Protein AF-A0A800D6V1-F1 (afdb_monomer_lite)

Secondary structure (DSSP, 8-state):
--HHHHHHHHHHTT--HHHHHHHHHHHHGGGSPPP------

Foldseek 3Di:
DDLVVQLVVCVVVVDAPQVSVVVCCVPPCVPDHDDPDDDRD

Radius of gyration: 10.22 Å; chains: 1; bounding box: 16×25×21 Å

Structure (mmCIF, N/CA/C/O backbone):
data_AF-A0A800D6V1-F1
#
_entry.id   AF-A0A800D6V1-F1
#
loop_
_atom_site.group_PDB
_atom_site.id
_atom_site.type_symbol
_atom_site.label_atom_id
_atom_site.label_alt_id
_atom_site.label_comp_id
_atom_site.label_asym_id
_atom_site.label_entity_id
_atom_site.label_seq_id
_atom_site.pdbx_PDB_ins_code
_atom_site.Cartn_x
_atom_site.Cartn_y
_atom_site.Cartn_z
_atom_site.occupancy
_atom_site.B_iso_or_equiv
_atom_site.auth_seq_id
_atom_site.auth_comp_id
_atom_site.auth_asym_id
_atom_site.auth_atom_id
_atom_site.pdbx_PDB_model_num
ATOM 1 N N . MET A 1 1 ? 7.708 4.273 -10.761 1.00 76.44 1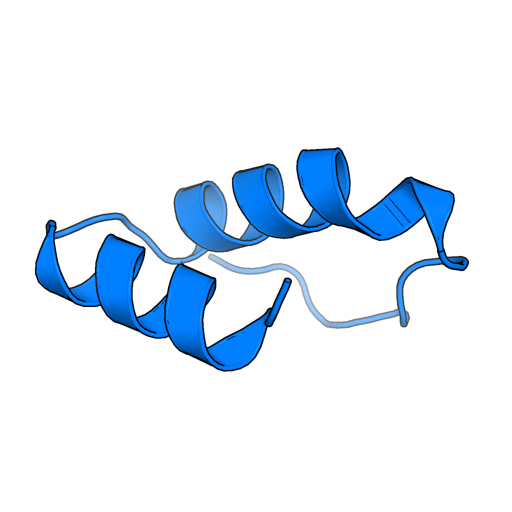 MET A N 1
ATOM 2 C CA . MET A 1 1 ? 6.660 3.350 -10.286 1.00 76.44 1 MET A CA 1
ATOM 3 C C . MET A 1 1 ? 7.184 2.738 -9.002 1.00 76.44 1 MET A C 1
ATOM 5 O O . MET A 1 1 ? 8.275 2.191 -9.047 1.00 76.44 1 MET A O 1
ATOM 9 N N . ASP A 1 2 ? 6.504 2.933 -7.875 1.00 92.81 2 ASP A N 1
ATOM 10 C CA . ASP A 1 2 ? 7.036 2.596 -6.546 1.00 92.81 2 ASP A CA 1
ATOM 11 C C . ASP A 1 2 ? 5.887 2.097 -5.666 1.00 92.81 2 ASP A C 1
ATOM 13 O O . ASP A 1 2 ? 4.984 2.860 -5.325 1.00 92.81 2 ASP A O 1
ATOM 17 N N . ILE A 1 3 ? 5.912 0.799 -5.358 1.00 94.00 3 ILE A N 1
ATOM 18 C CA . ILE A 1 3 ? 4.860 0.101 -4.610 1.00 94.00 3 ILE A CA 1
ATOM 19 C C . ILE A 1 3 ? 4.645 0.697 -3.214 1.00 94.00 3 ILE A C 1
ATOM 21 O O . ILE A 1 3 ? 3.504 0.815 -2.770 1.00 94.00 3 ILE A O 1
ATOM 25 N N . ALA A 1 4 ? 5.713 1.143 -2.547 1.00 95.12 4 ALA A N 1
ATOM 26 C CA . ALA A 1 4 ? 5.629 1.704 -1.205 1.00 95.12 4 ALA A CA 1
ATOM 27 C C . ALA A 1 4 ? 4.991 3.095 -1.242 1.00 95.12 4 ALA A C 1
ATOM 29 O O . ALA A 1 4 ? 4.087 3.393 -0.460 1.00 95.12 4 ALA A O 1
ATOM 30 N N . ARG A 1 5 ? 5.405 3.938 -2.196 1.00 97.56 5 ARG A N 1
ATOM 31 C CA . ARG A 1 5 ? 4.816 5.273 -2.367 1.00 97.56 5 ARG A CA 1
ATOM 32 C C . ARG A 1 5 ? 3.326 5.197 -2.703 1.00 97.56 5 ARG A C 1
ATOM 34 O O . ARG A 1 5 ? 2.543 5.972 -2.156 1.00 97.56 5 ARG A O 1
ATOM 41 N N . ASP A 1 6 ? 2.933 4.273 -3.576 1.00 97.19 6 ASP A N 1
ATOM 42 C CA . ASP A 1 6 ? 1.531 4.100 -3.950 1.00 97.19 6 ASP A CA 1
ATOM 43 C C . ASP A 1 6 ? 0.676 3.544 -2.801 1.00 97.19 6 ASP A C 1
ATOM 45 O O . ASP A 1 6 ? -0.435 4.036 -2.587 1.00 97.19 6 ASP A O 1
ATOM 49 N N . ALA A 1 7 ? 1.200 2.602 -2.011 1.00 96.50 7 ALA A N 1
ATOM 50 C CA . ALA A 1 7 ? 0.520 2.096 -0.819 1.00 96.50 7 ALA A CA 1
ATOM 51 C C . ALA A 1 7 ? 0.296 3.203 0.226 1.00 96.50 7 ALA A C 1
ATOM 53 O O . ALA A 1 7 ? -0.827 3.396 0.692 1.00 96.50 7 ALA A O 1
ATOM 54 N N . MET A 1 8 ? 1.329 3.998 0.529 1.00 97.88 8 MET A N 1
ATOM 55 C CA . MET A 1 8 ? 1.226 5.114 1.480 1.00 97.88 8 MET A CA 1
ATOM 56 C C . MET A 1 8 ? 0.245 6.192 1.010 1.00 97.88 8 MET A C 1
ATOM 58 O O . MET A 1 8 ? -0.501 6.750 1.814 1.00 97.88 8 MET A O 1
ATOM 62 N N . ARG A 1 9 ? 0.196 6.464 -0.300 1.00 98.12 9 ARG A N 1
ATOM 63 C CA . ARG A 1 9 ? -0.787 7.384 -0.883 1.00 98.12 9 ARG A CA 1
ATOM 64 C C . ARG A 1 9 ? -2.218 6.887 -0.669 1.00 98.12 9 ARG A C 1
ATOM 66 O O . ARG A 1 9 ? -3.075 7.685 -0.308 1.00 98.12 9 ARG A O 1
ATOM 73 N N . LEU A 1 10 ? -2.490 5.603 -0.911 1.00 98.06 10 LEU A N 1
ATOM 74 C CA . LEU A 1 10 ? -3.824 5.017 -0.726 1.00 98.06 10 LEU A CA 1
ATOM 75 C C . LEU A 1 10 ? -4.230 4.984 0.751 1.00 98.06 10 LEU A C 1
ATOM 77 O O . LEU A 1 10 ? -5.371 5.314 1.073 1.00 98.06 10 LEU A O 1
ATOM 81 N N . LEU A 1 11 ? -3.288 4.683 1.646 1.00 97.62 11 LEU A N 1
ATOM 82 C CA . LEU A 1 11 ? -3.506 4.779 3.088 1.00 97.62 11 LEU A CA 1
ATOM 83 C C . LEU A 1 11 ? -3.891 6.210 3.499 1.00 97.62 11 LEU A C 1
ATOM 85 O O . LEU A 1 11 ? -4.876 6.404 4.205 1.00 97.62 11 LEU A O 1
ATOM 89 N N . GLY A 1 12 ? -3.187 7.224 2.983 1.00 98.00 12 GLY A N 1
ATOM 90 C CA . GLY A 1 12 ? -3.524 8.636 3.204 1.00 98.00 12 GLY A CA 1
ATOM 91 C C . GLY A 1 12 ? -4.885 9.066 2.636 1.00 9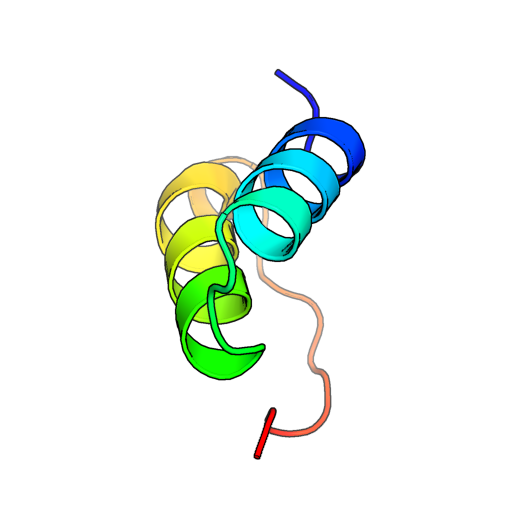8.00 12 GLY A C 1
ATOM 92 O O . GLY A 1 12 ? -5.419 10.093 3.043 1.00 98.00 12 GLY A O 1
ATOM 93 N N . GLN A 1 13 ? -5.468 8.282 1.724 1.00 98.06 13 GLN A N 1
ATOM 94 C CA . GLN A 1 13 ? -6.825 8.472 1.193 1.00 98.06 13 GLN A CA 1
ATOM 95 C C . GLN A 1 13 ? -7.897 7.734 2.014 1.00 98.06 13 GLN A C 1
ATOM 97 O O . GLN A 1 13 ? -9.069 7.761 1.641 1.00 98.06 13 GLN A O 1
ATOM 102 N N . GLY A 1 14 ? -7.515 7.063 3.107 1.00 98.00 14 GLY A N 1
ATOM 103 C CA . GLY A 1 14 ? -8.428 6.303 3.961 1.00 98.00 14 GLY A CA 1
ATOM 104 C C . GLY A 1 14 ? -8.833 4.943 3.389 1.00 98.00 14 GLY A C 1
ATOM 105 O O . GLY A 1 14 ? -9.852 4.396 3.802 1.00 98.00 14 GLY A O 1
ATOM 106 N N . LYS A 1 15 ? -8.074 4.398 2.428 1.00 98.06 15 LYS A N 1
ATOM 107 C CA . LYS A 1 15 ? -8.324 3.052 1.899 1.00 98.06 15 LYS A CA 1
ATOM 108 C C . LYS A 1 15 ? -8.011 1.981 2.937 1.00 98.06 15 LYS A C 1
ATOM 110 O O . LYS A 1 15 ? -7.023 2.079 3.663 1.00 98.06 15 LYS A O 1
ATOM 115 N N . SER A 1 16 ? -8.843 0.946 2.960 1.00 97.38 16 SER A N 1
ATOM 116 C CA . SER A 1 16 ? -8.631 -0.237 3.794 1.00 97.38 16 SER A CA 1
ATOM 117 C C . SER A 1 16 ? -7.454 -1.077 3.281 1.00 97.38 16 SER A C 1
ATOM 119 O O . SER A 1 16 ? -7.084 -1.005 2.104 1.00 97.38 16 SER A O 1
ATOM 121 N N . LEU A 1 17 ? -6.860 -1.899 4.150 1.00 95.19 17 LEU A N 1
ATOM 122 C CA . LEU A 1 17 ? -5.750 -2.774 3.762 1.00 95.19 17 LEU A CA 1
ATOM 123 C C . LEU A 1 17 ? -6.129 -3.758 2.629 1.00 95.19 17 LEU A C 1
ATOM 125 O O . LEU A 1 17 ? -5.321 -3.893 1.703 1.00 95.19 17 LEU A O 1
ATOM 129 N N . PRO A 1 18 ? -7.337 -4.367 2.594 1.00 95.88 18 PRO A N 1
ATOM 130 C CA . PRO A 1 18 ? -7.756 -5.208 1.470 1.00 95.88 18 PRO A CA 1
ATOM 131 C C . PRO A 1 18 ? -7.823 -4.453 0.135 1.00 95.88 18 PRO A C 1
ATOM 133 O O . PRO A 1 18 ? -7.412 -4.974 -0.902 1.00 95.88 18 PRO A O 1
ATOM 136 N N . GLU A 1 19 ? -8.284 -3.197 0.137 1.00 96.88 19 GLU A N 1
ATOM 137 C CA . GLU A 1 19 ? -8.306 -2.366 -1.075 1.00 96.88 19 GLU A CA 1
ATOM 138 C C . GLU A 1 19 ? -6.892 -2.038 -1.567 1.00 96.88 19 GLU A C 1
ATOM 140 O O . GLU A 1 19 ? -6.631 -2.062 -2.773 1.00 96.88 19 GLU A O 1
ATOM 145 N N . ILE A 1 20 ? -5.971 -1.747 -0.643 1.00 96.44 20 ILE A N 1
ATOM 146 C CA . ILE A 1 20 ? -4.566 -1.488 -0.972 1.00 96.44 20 ILE A CA 1
ATOM 147 C C . ILE A 1 20 ? -3.930 -2.751 -1.562 1.00 96.44 20 ILE A C 1
ATOM 149 O O . ILE A 1 20 ? -3.275 -2.667 -2.603 1.00 96.44 20 ILE A O 1
ATOM 153 N N . ARG A 1 21 ? -4.176 -3.922 -0.962 1.00 94.44 21 ARG A N 1
ATOM 154 C CA . ARG A 1 21 ? -3.695 -5.212 -1.473 1.00 94.44 21 ARG A CA 1
ATOM 155 C C . ARG A 1 21 ? -4.213 -5.486 -2.884 1.00 94.44 21 ARG A C 1
ATOM 157 O O . ARG A 1 21 ? -3.419 -5.747 -3.783 1.00 94.44 21 ARG A O 1
ATOM 164 N N . ALA A 1 22 ? -5.514 -5.315 -3.112 1.00 94.56 22 ALA A N 1
ATOM 165 C CA . ALA A 1 22 ? -6.122 -5.517 -4.424 1.00 94.56 22 ALA A CA 1
ATOM 166 C C . ALA A 1 22 ? -5.574 -4.556 -5.497 1.00 94.56 22 ALA A C 1
ATOM 168 O O . ALA A 1 22 ? -5.455 -4.927 -6.670 1.00 94.56 22 ALA A O 1
ATOM 169 N N . PHE A 1 23 ? -5.242 -3.316 -5.122 1.00 95.44 23 PHE A N 1
ATOM 170 C CA . PHE A 1 23 ? -4.559 -2.381 -6.017 1.00 95.44 23 PHE A CA 1
ATOM 171 C C . PHE A 1 23 ? -3.146 -2.863 -6.355 1.00 95.44 23 PHE A C 1
ATOM 173 O O . PHE A 1 23 ? -2.774 -2.877 -7.530 1.00 95.44 23 PHE A O 1
ATOM 180 N N . VAL A 1 24 ? -2.375 -3.260 -5.339 1.00 93.69 24 VAL A N 1
ATOM 181 C CA . VAL A 1 24 ? -1.001 -3.739 -5.503 1.00 93.69 24 VAL A CA 1
ATOM 182 C C . VAL A 1 24 ? -0.960 -4.961 -6.413 1.00 93.69 24 VAL A C 1
ATOM 184 O O . VAL A 1 24 ? -0.230 -4.945 -7.401 1.00 93.69 24 VAL A O 1
ATOM 187 N N 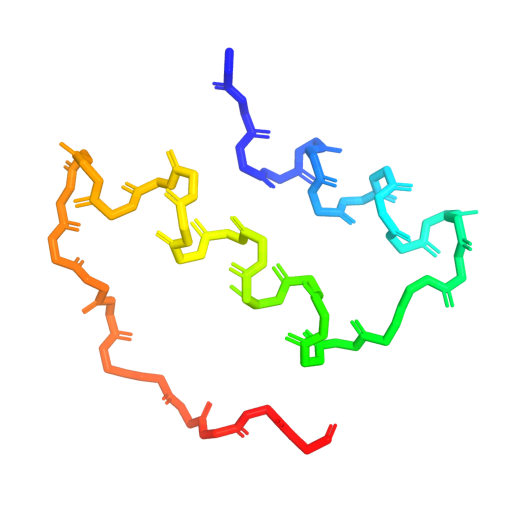. ASP A 1 25 ? -1.786 -5.971 -6.148 1.00 92.50 25 ASP A N 1
ATOM 188 C CA . ASP A 1 25 ? -1.818 -7.197 -6.946 1.00 92.50 25 ASP A CA 1
ATOM 189 C C . ASP A 1 25 ? -2.136 -6.868 -8.414 1.00 92.50 25 ASP A C 1
ATOM 191 O O . ASP A 1 25 ? -1.380 -7.197 -9.328 1.00 92.50 25 ASP A O 1
ATOM 195 N N . ARG A 1 26 ? -3.183 -6.073 -8.663 1.00 93.75 26 ARG A N 1
ATOM 196 C CA . ARG A 1 26 ? -3.566 -5.669 -10.026 1.00 93.75 26 ARG A CA 1
ATOM 197 C C . ARG A 1 26 ? -2.456 -4.923 -10.768 1.00 93.75 26 ARG A C 1
ATOM 199 O O . ARG A 1 26 ? -2.279 -5.115 -11.969 1.00 93.75 26 ARG A O 1
ATOM 206 N N . GLN A 1 27 ? -1.757 -4.028 -10.078 1.00 94.75 27 GLN A N 1
ATOM 207 C CA . GLN A 1 27 ? -0.820 -3.098 -10.699 1.00 94.75 27 GLN A CA 1
ATOM 208 C C . GLN A 1 27 ? 0.596 -3.685 -10.836 1.00 94.75 27 GLN A C 1
ATOM 210 O O . GLN A 1 27 ? 1.325 -3.329 -11.770 1.00 94.75 27 GLN A O 1
ATOM 215 N N . TYR A 1 28 ? 0.989 -4.585 -9.928 1.00 93.44 28 TYR A N 1
ATOM 216 C CA . TYR A 1 28 ? 2.365 -5.070 -9.807 1.00 93.44 28 TYR A CA 1
ATOM 217 C C . TYR A 1 28 ? 2.560 -6.557 -10.120 1.00 93.44 28 TYR A C 1
ATOM 219 O O . TYR A 1 28 ? 3.699 -6.927 -10.400 1.00 93.44 28 TYR A O 1
ATOM 227 N N . SER A 1 29 ? 1.516 -7.396 -10.208 1.00 91.50 29 SER A N 1
ATOM 228 C CA . SER A 1 29 ? 1.686 -8.819 -10.584 1.00 91.50 29 SER A CA 1
ATOM 229 C C . SER A 1 29 ? 2.320 -9.029 -11.964 1.00 91.50 29 SER A C 1
ATOM 231 O O . SER A 1 29 ? 2.880 -10.083 -12.246 1.00 91.50 29 SER A O 1
ATOM 233 N N . ARG A 1 30 ? 2.306 -8.012 -12.834 1.00 92.44 30 ARG A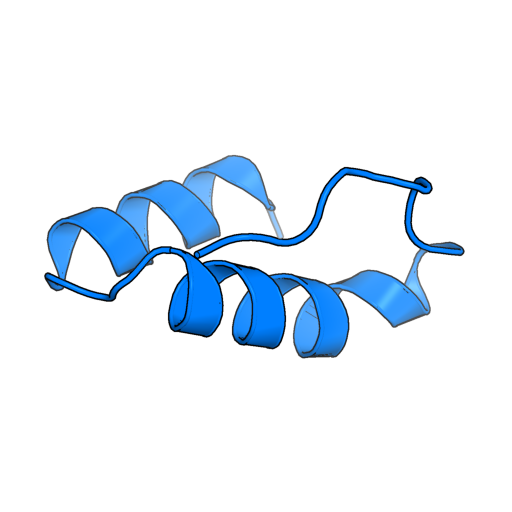 N 1
ATOM 234 C CA . ARG A 1 30 ? 3.029 -8.045 -14.117 1.00 92.44 30 ARG A CA 1
ATOM 235 C C . ARG A 1 30 ? 4.556 -8.085 -13.978 1.00 92.44 30 ARG A C 1
ATOM 237 O O . ARG A 1 30 ? 5.234 -8.367 -14.958 1.00 92.44 30 ARG A O 1
ATOM 244 N N . PHE A 1 31 ? 5.095 -7.756 -12.804 1.00 91.31 31 PHE A N 1
ATOM 245 C CA . PHE A 1 31 ? 6.538 -7.724 -12.547 1.00 91.31 31 PHE A CA 1
ATOM 246 C C . PHE A 1 31 ? 7.056 -8.979 -11.840 1.00 91.31 31 PHE A C 1
ATOM 248 O O . PHE A 1 31 ? 8.267 -9.136 -11.708 1.00 91.31 31 PHE A O 1
ATOM 255 N N . GLY A 1 32 ? 6.168 -9.867 -11.391 1.00 88.06 32 GLY A N 1
ATOM 256 C CA . GLY A 1 32 ? 6.535 -11.089 -10.687 1.00 88.06 32 GLY A CA 1
ATOM 257 C C . GLY A 1 32 ? 5.342 -11.732 -9.990 1.00 88.06 32 GLY A C 1
ATOM 258 O O . GLY A 1 32 ? 4.298 -11.104 -9.799 1.00 88.06 32 GLY A O 1
ATOM 259 N N . GLN A 1 33 ? 5.506 -12.997 -9.606 1.00 86.44 33 GLN A N 1
ATOM 260 C CA . GLN A 1 33 ? 4.515 -13.680 -8.781 1.00 86.44 33 GLN A CA 1
ATOM 261 C C . GLN A 1 33 ? 4.423 -13.016 -7.397 1.00 86.44 33 GLN A C 1
ATOM 263 O O . GLN A 1 33 ? 5.446 -12.580 -6.864 1.00 86.44 33 GLN A O 1
ATOM 268 N N . PRO A 1 34 ? 3.217 -12.927 -6.814 1.00 81.81 34 PRO A N 1
ATOM 269 C CA . PRO A 1 34 ? 3.056 -12.424 -5.461 1.00 81.81 34 PRO A CA 1
ATOM 270 C C . PRO A 1 34 ? 3.712 -13.371 -4.453 1.00 81.81 34 PRO A C 1
ATOM 272 O O . PRO A 1 34 ? 3.677 -14.592 -4.610 1.00 81.81 34 PRO A O 1
ATOM 275 N N . THR A 1 35 ? 4.287 -12.795 -3.400 1.00 81.88 35 THR A N 1
ATOM 276 C CA . THR A 1 35 ? 4.756 -13.560 -2.244 1.00 81.88 35 THR A CA 1
ATOM 277 C C . THR A 1 35 ? 3.553 -14.112 -1.489 1.00 81.88 35 THR A C 1
ATOM 279 O O . THR A 1 35 ? 2.609 -13.366 -1.197 1.00 81.88 35 THR A O 1
ATOM 282 N N . ASP A 1 36 ? 3.602 -15.401 -1.153 1.00 84.56 36 ASP A N 1
ATOM 283 C CA . ASP A 1 36 ? 2.601 -16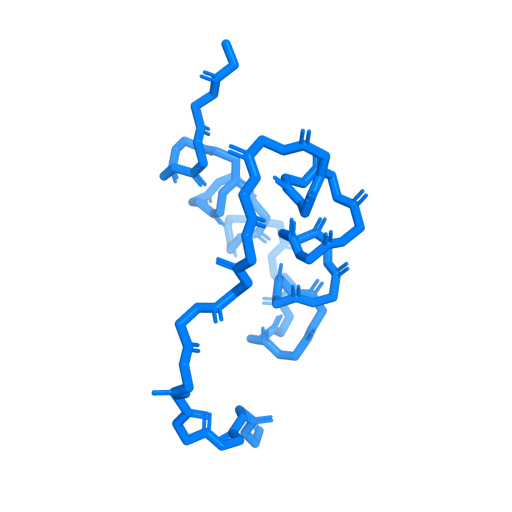.026 -0.295 1.00 84.56 36 ASP A CA 1
ATOM 284 C C . ASP A 1 36 ? 2.654 -15.368 1.087 1.00 84.56 36 ASP A C 1
ATOM 286 O O . ASP A 1 36 ? 3.648 -15.437 1.810 1.00 84.56 36 ASP A O 1
ATOM 290 N N . THR A 1 37 ? 1.618 -14.597 1.373 1.00 83.69 37 THR A N 1
ATOM 291 C CA . THR A 1 37 ? 1.486 -13.720 2.533 1.00 83.69 37 THR A CA 1
ATOM 292 C C . THR A 1 37 ? 0.114 -13.977 3.114 1.00 83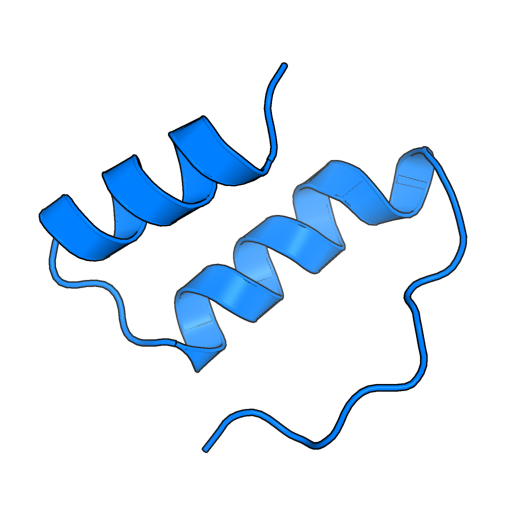.69 37 THR A C 1
ATOM 294 O O . THR A 1 37 ? -0.821 -14.274 2.368 1.00 83.69 37 THR A O 1
ATOM 297 N N . GLU A 1 38 ? -0.011 -13.857 4.433 1.00 88.62 38 GLU A N 1
ATOM 298 C CA . GLU A 1 38 ? -1.292 -14.072 5.099 1.00 88.62 38 GLU A CA 1
ATOM 299 C C . GLU A 1 38 ? -2.393 -13.175 4.502 1.00 88.62 38 GLU A C 1
ATOM 301 O O . GLU A 1 38 ? -2.108 -12.062 4.030 1.00 88.62 38 GLU A O 1
ATOM 306 N N . PRO A 1 39 ? -3.652 -13.652 4.494 1.00 84.62 39 PRO A N 1
ATOM 307 C CA . PRO A 1 39 ? -4.786 -12.844 4.083 1.00 84.62 39 PRO A CA 1
ATOM 308 C C . PRO A 1 39 ? -4.839 -11.535 4.869 1.00 84.62 39 PRO A C 1
ATOM 310 O O . PRO A 1 39 ? -4.583 -11.495 6.069 1.00 84.62 39 PRO A O 1
ATOM 313 N N . VAL A 1 40 ? -5.191 -10.461 4.172 1.00 85.25 40 VAL A N 1
ATOM 314 C CA . VAL A 1 40 ? -5.402 -9.153 4.787 1.00 85.25 40 VAL A CA 1
ATOM 315 C C . VAL A 1 40 ? -6.883 -9.046 5.149 1.00 85.25 40 VAL A C 1
ATOM 317 O O . VAL A 1 40 ? -7.715 -9.047 4.240 1.00 85.25 40 VAL A O 1
ATOM 320 N N . GLU A 1 41 ? -7.187 -8.991 6.449 1.00 78.62 41 GLU A N 1
ATOM 321 C CA . GLU A 1 41 ? -8.543 -8.797 7.000 1.00 78.62 41 GLU A CA 1
ATOM 322 C C . GLU A 1 41 ? -8.975 -7.320 7.021 1.00 78.62 41 GLU A C 1
ATOM 324 O O . GLU A 1 41 ? -8.116 -6.429 7.239 1.00 78.62 41 GLU A O 1
#

pLDDT: mean 92.36, std 5.89, range [76.44, 98.12]

Sequence (41 aa):
MDIARDAMRLLGQGKSLPEIRAFVDRQYSRFGQPTDTEPVE